Protein AF-A0A7Y5F8R1-F1 (afdb_monomer_lite)

Structure (mmCIF, N/CA/C/O backbone):
data_AF-A0A7Y5F8R1-F1
#
_entry.id   AF-A0A7Y5F8R1-F1
#
loop_
_atom_site.group_PDB
_atom_site.id
_atom_site.type_symbol
_atom_site.label_atom_id
_atom_site.label_alt_id
_atom_site.label_comp_id
_atom_site.label_asym_id
_atom_site.label_entity_id
_atom_site.label_seq_id
_atom_site.pdbx_PDB_ins_code
_atom_site.Cartn_x
_atom_site.Cartn_y
_atom_site.Cartn_z
_atom_site.occupancy
_atom_site.B_iso_or_equiv
_atom_site.auth_seq_id
_atom_site.auth_comp_id
_atom_site.auth_asym_id
_atom_site.auth_atom_id
_atom_site.pdbx_PDB_model_num
ATOM 1 N N . MET A 1 1 ? 12.893 7.578 -18.648 1.00 50.91 1 MET A N 1
ATOM 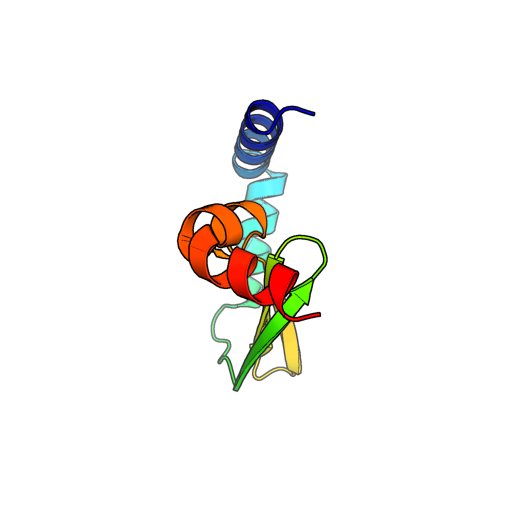2 C CA . MET A 1 1 ? 13.482 8.262 -17.467 1.00 50.91 1 MET A CA 1
ATOM 3 C C . MET A 1 1 ? 14.354 7.255 -16.728 1.00 50.91 1 MET A C 1
ATOM 5 O O . MET A 1 1 ? 13.943 6.108 -16.668 1.00 50.91 1 MET A O 1
ATOM 9 N N . SER A 1 2 ? 15.543 7.611 -16.217 1.00 58.59 2 SER A N 1
ATOM 10 C CA . SER A 1 2 ? 16.375 6.637 -15.482 1.00 58.59 2 SER A CA 1
ATOM 11 C C . SER A 1 2 ? 15.831 6.400 -14.067 1.00 58.59 2 SER A C 1
ATOM 13 O O . SER A 1 2 ? 15.449 7.354 -13.384 1.00 58.59 2 SER A O 1
ATOM 15 N N . ALA A 1 3 ? 15.844 5.148 -13.599 1.00 57.50 3 ALA A N 1
ATOM 16 C CA . ALA A 1 3 ? 15.392 4.759 -12.256 1.00 57.50 3 ALA A CA 1
ATOM 17 C C . ALA A 1 3 ? 16.095 5.552 -11.131 1.00 57.50 3 ALA A C 1
ATOM 19 O O . ALA A 1 3 ? 15.483 5.937 -10.136 1.00 57.50 3 ALA A O 1
ATOM 20 N N . SER A 1 4 ? 17.367 5.909 -11.340 1.00 62.06 4 SER A N 1
ATOM 21 C CA . SER A 1 4 ? 18.171 6.712 -10.409 1.00 62.06 4 SER A CA 1
ATOM 22 C C . SER A 1 4 ? 17.656 8.138 -10.191 1.00 62.06 4 SER A C 1
ATOM 24 O O . SER A 1 4 ? 17.862 8.709 -9.119 1.00 62.06 4 SER A O 1
ATOM 26 N N . ARG A 1 5 ? 16.998 8.730 -11.194 1.00 54.34 5 ARG A N 1
ATOM 27 C CA . ARG A 1 5 ? 16.401 10.066 -11.091 1.00 54.34 5 ARG A CA 1
ATOM 28 C C . ARG A 1 5 ? 15.064 9.999 -10.356 1.00 54.34 5 ARG A C 1
ATOM 30 O O . ARG A 1 5 ? 14.861 10.778 -9.435 1.00 54.34 5 ARG A O 1
ATOM 37 N N . CYS A 1 6 ? 14.249 8.988 -10.665 1.00 60.00 6 CYS A N 1
ATOM 38 C CA . CYS A 1 6 ? 12.993 8.712 -9.965 1.00 60.00 6 CYS A CA 1
ATOM 39 C C . CYS A 1 6 ? 13.212 8.555 -8.447 1.00 60.00 6 CYS A C 1
ATOM 41 O O . CYS A 1 6 ? 12.597 9.259 -7.657 1.00 60.00 6 CYS A O 1
ATOM 43 N N . LEU A 1 7 ? 14.199 7.750 -8.032 1.00 65.12 7 LEU A N 1
ATOM 44 C CA . LEU A 1 7 ? 14.538 7.563 -6.614 1.00 65.12 7 LEU A CA 1
ATOM 45 C C . LEU A 1 7 ? 14.968 8.857 -5.902 1.00 65.12 7 LEU A C 1
ATOM 47 O O . LEU A 1 7 ? 14.681 9.042 -4.717 1.00 65.12 7 LEU A O 1
ATOM 51 N N . LYS A 1 8 ? 15.680 9.756 -6.593 1.00 71.25 8 LYS A N 1
ATOM 52 C CA . LYS A 1 8 ? 16.067 11.059 -6.028 1.00 71.25 8 LYS A CA 1
ATOM 53 C C . LYS A 1 8 ? 14.853 11.962 -5.842 1.00 71.25 8 LYS A C 1
ATOM 55 O O . LYS A 1 8 ? 14.734 12.576 -4.783 1.00 71.25 8 LYS A O 1
ATOM 60 N N . ASP A 1 9 ? 13.961 11.991 -6.825 1.00 78.44 9 ASP A N 1
ATOM 61 C CA . ASP A 1 9 ? 12.747 12.806 -6.804 1.00 78.44 9 ASP A CA 1
ATOM 62 C C . ASP A 1 9 ? 11.772 12.307 -5.720 1.00 78.44 9 ASP A C 1
ATOM 64 O O . ASP A 1 9 ? 11.280 13.103 -4.921 1.00 78.44 9 ASP A O 1
ATOM 68 N N . THR A 1 10 ? 11.605 10.988 -5.570 1.00 76.94 10 THR A N 1
ATOM 69 C CA . THR A 1 10 ? 10.826 10.386 -4.474 1.00 76.94 10 THR A CA 1
ATOM 70 C C . THR A 1 10 ? 11.427 10.709 -3.108 1.00 76.94 10 THR A C 1
ATOM 72 O O . THR A 1 10 ? 10.710 11.114 -2.196 1.00 76.94 10 THR A O 1
ATOM 75 N N . ARG A 1 11 ? 12.753 10.604 -2.933 1.00 79.94 11 ARG A N 1
ATOM 76 C CA . ARG A 1 11 ? 13.399 10.983 -1.661 1.00 79.94 11 ARG A CA 1
ATOM 77 C C . ARG A 1 11 ? 13.234 12.468 -1.352 1.00 79.94 11 ARG A C 1
ATOM 79 O O . ARG A 1 11 ? 13.069 12.818 -0.186 1.00 79.94 11 ARG A O 1
ATOM 86 N N . ALA A 1 12 ? 13.307 13.331 -2.363 1.00 83.88 12 ALA A N 1
ATOM 87 C CA . ALA A 1 12 ? 13.059 14.758 -2.202 1.00 83.88 12 ALA A CA 1
ATOM 88 C C . ALA A 1 12 ? 11.608 15.021 -1.774 1.00 83.88 12 ALA A C 1
ATOM 90 O O . ALA A 1 12 ? 11.396 15.735 -0.796 1.00 83.88 12 ALA A O 1
ATOM 91 N N . PHE A 1 13 ? 10.635 14.371 -2.419 1.00 85.88 13 PHE A N 1
ATOM 92 C CA . PHE A 1 13 ? 9.220 14.445 -2.051 1.00 85.88 13 PHE A CA 1
ATOM 93 C C . PHE A 1 13 ? 8.980 14.008 -0.600 1.00 85.88 13 PHE A C 1
ATOM 95 O O . PHE A 1 13 ? 8.429 14.775 0.186 1.00 85.88 13 PHE A O 1
ATOM 102 N N . MET A 1 14 ? 9.486 12.836 -0.205 1.00 84.62 14 MET A N 1
ATOM 103 C CA . MET A 1 14 ? 9.327 12.294 1.154 1.00 84.62 14 MET A CA 1
ATOM 104 C C . MET A 1 14 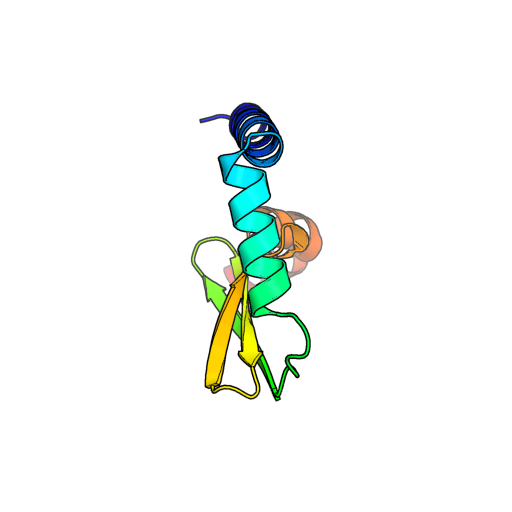? 9.966 13.177 2.238 1.00 84.62 14 MET A C 1
ATOM 106 O O . MET A 1 14 ? 9.549 13.155 3.393 1.00 84.62 14 MET A O 1
ATOM 110 N N . ARG A 1 15 ? 10.981 13.975 1.881 1.00 87.81 15 ARG A N 1
ATOM 111 C CA . ARG A 1 15 ? 11.608 14.970 2.770 1.00 87.81 15 ARG A CA 1
ATOM 112 C C . ARG A 1 15 ? 10.916 16.334 2.732 1.00 87.81 15 ARG A C 1
ATOM 114 O O . ARG A 1 15 ? 11.240 17.189 3.559 1.00 87.81 15 ARG A O 1
ATOM 121 N N . GLY A 1 16 ? 10.003 16.563 1.796 1.00 91.75 16 GLY A N 1
ATOM 122 C CA . GLY A 1 16 ? 9.178 17.763 1.722 1.00 91.75 16 GLY A CA 1
ATOM 123 C C . GLY A 1 16 ? 8.082 17.778 2.788 1.00 91.75 16 GLY A C 1
ATOM 124 O O . GLY A 1 16 ? 7.805 16.773 3.442 1.00 91.75 16 GLY A O 1
ATOM 125 N N . SER A 1 17 ? 7.450 18.936 2.977 1.00 92.44 17 SER A N 1
ATOM 126 C CA . SER A 1 17 ? 6.254 19.060 3.822 1.00 92.44 17 SER A CA 1
ATOM 127 C C . SER A 1 17 ? 5.105 18.198 3.302 1.00 92.44 17 SER A C 1
ATOM 129 O O . SER A 1 17 ? 4.440 17.539 4.092 1.00 92.44 17 SER A O 1
ATOM 131 N N . GLU A 1 18 ? 4.919 18.159 1.983 1.00 89.00 18 GLU A N 1
ATOM 132 C CA . GLU A 1 18 ? 3.870 17.375 1.326 1.00 89.00 18 GLU A CA 1
ATOM 133 C C . GLU A 1 18 ? 4.057 15.870 1.533 1.00 89.00 18 GLU A C 1
ATOM 135 O O . GLU A 1 18 ? 3.125 15.193 1.959 1.00 89.00 18 GLU A O 1
ATOM 140 N N . GLY A 1 19 ? 5.268 15.344 1.313 1.00 87.19 19 GLY A N 1
ATOM 141 C CA . GLY A 1 19 ? 5.540 13.924 1.533 1.00 87.19 19 GLY A CA 1
ATOM 142 C C . GLY A 1 19 ? 5.399 13.512 2.996 1.00 87.19 19 GLY A C 1
ATOM 143 O O . GLY A 1 19 ? 4.849 12.451 3.275 1.00 87.19 19 GLY A O 1
ATOM 144 N N . ARG A 1 20 ? 5.810 14.363 3.947 1.00 89.81 20 ARG A N 1
ATOM 145 C CA . ARG A 1 20 ? 5.570 14.107 5.378 1.00 89.81 20 ARG A CA 1
ATOM 146 C C . ARG A 1 20 ? 4.082 14.065 5.718 1.00 89.81 20 ARG A C 1
ATOM 148 O O . ARG A 1 20 ? 3.651 13.106 6.346 1.00 89.81 20 ARG A O 1
ATOM 155 N N . ALA A 1 21 ? 3.308 15.049 5.262 1.00 88.88 21 ALA A N 1
ATOM 156 C 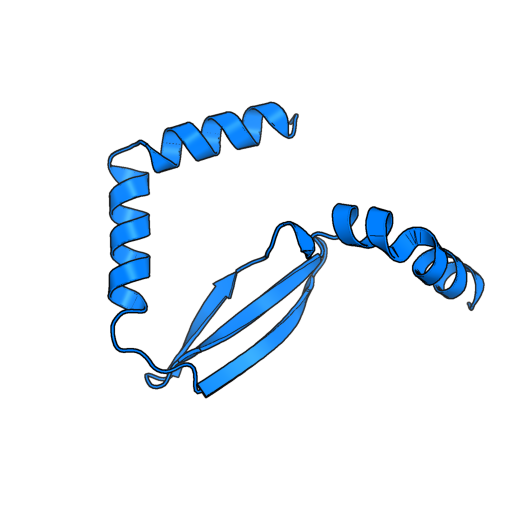CA . ALA A 1 21 ? 1.864 15.089 5.491 1.00 88.88 21 ALA A CA 1
ATOM 157 C C . ALA A 1 21 ? 1.154 13.872 4.873 1.00 88.88 21 ALA A C 1
ATOM 159 O O . ALA A 1 21 ? 0.235 13.314 5.469 1.00 88.88 21 ALA A O 1
ATOM 160 N N . TRP A 1 22 ? 1.613 13.420 3.703 1.00 85.06 22 TRP A N 1
ATOM 161 C CA . TRP A 1 22 ? 1.112 12.198 3.082 1.00 85.06 22 TRP A CA 1
ATOM 162 C C . TRP A 1 22 ? 1.392 10.959 3.947 1.00 85.06 22 TRP A C 1
ATOM 164 O O . TRP A 1 22 ? 0.475 10.184 4.211 1.00 85.06 22 TRP A O 1
ATOM 174 N N . VAL A 1 23 ? 2.625 10.797 4.450 1.00 86.38 23 VAL A N 1
ATOM 175 C CA . VAL A 1 23 ? 2.987 9.683 5.349 1.00 86.38 23 VAL A CA 1
ATOM 176 C C . VAL A 1 23 ? 2.169 9.716 6.637 1.00 86.38 23 VAL A C 1
ATOM 178 O O . VAL A 1 23 ? 1.662 8.679 7.058 1.00 86.38 23 VAL A O 1
ATOM 181 N N . GLU A 1 24 ? 2.018 10.886 7.254 1.00 87.75 24 GLU A N 1
ATOM 182 C CA . GLU A 1 24 ? 1.189 11.064 8.450 1.00 87.75 24 GLU A CA 1
ATOM 183 C C . GLU A 1 24 ? -0.269 10.671 8.181 1.00 87.75 24 GLU A C 1
ATOM 185 O O . GLU A 1 24 ? -0.872 9.965 8.988 1.00 87.75 24 GLU A O 1
ATOM 190 N N . GLY A 1 25 ? -0.810 11.041 7.017 1.00 85.38 25 GLY A N 1
ATOM 191 C CA . GLY A 1 25 ? -2.147 10.637 6.585 1.00 85.38 25 GLY A CA 1
ATOM 192 C C . GLY A 1 25 ? -2.297 9.121 6.455 1.00 85.38 25 GLY A C 1
ATOM 193 O O . GLY A 1 25 ? -3.267 8.559 6.958 1.00 85.38 25 GLY A O 1
ATOM 194 N N . VAL A 1 26 ? -1.320 8.439 5.846 1.00 83.69 26 VAL A N 1
ATOM 195 C CA . VAL A 1 26 ? -1.313 6.968 5.748 1.00 83.69 26 VAL A CA 1
ATOM 196 C C . VAL A 1 26 ? -1.206 6.327 7.135 1.00 83.69 26 VAL A C 1
ATOM 198 O O . VAL A 1 26 ? -1.933 5.381 7.435 1.00 83.69 26 VAL A O 1
ATOM 201 N N . GLN A 1 27 ? -0.337 6.845 8.005 1.00 85.00 27 GLN A N 1
ATOM 202 C CA . GLN A 1 27 ? -0.181 6.334 9.367 1.00 85.00 27 GLN A CA 1
ATOM 203 C C . GLN A 1 27 ? -1.464 6.471 10.182 1.00 85.00 27 GLN A C 1
ATOM 205 O O . GLN A 1 27 ? -1.845 5.522 10.860 1.00 85.00 27 GLN A O 1
ATOM 210 N N . GLU A 1 28 ? -2.127 7.624 10.118 1.00 86.12 28 GLU A N 1
ATOM 211 C CA . GLU A 1 28 ? -3.389 7.855 10.820 1.00 86.12 28 GLU A CA 1
ATOM 212 C C . GLU A 1 28 ? -4.509 6.982 10.249 1.00 86.12 28 GLU A C 1
ATOM 214 O O . GLU A 1 28 ? -5.260 6.367 11.001 1.00 86.12 28 GLU A O 1
ATOM 219 N N . HIS A 1 29 ? -4.572 6.848 8.923 1.00 81.31 29 HIS A N 1
ATOM 220 C CA . HIS A 1 29 ? -5.544 5.992 8.248 1.00 81.31 29 HIS A CA 1
ATOM 221 C C . HIS A 1 29 ? -5.444 4.527 8.698 1.00 81.31 29 HIS A C 1
ATOM 223 O O . HIS A 1 29 ? -6.465 3.873 8.915 1.00 81.31 29 HIS A O 1
ATOM 229 N N . LEU A 1 30 ? -4.222 4.025 8.900 1.00 83.19 30 LEU A N 1
ATOM 230 C CA . LEU A 1 30 ? -3.963 2.656 9.351 1.00 83.19 30 LEU A CA 1
ATOM 231 C C . LEU A 1 30 ? -3.982 2.497 10.884 1.00 83.19 30 LEU A C 1
ATOM 233 O O . LEU A 1 30 ? -4.017 1.371 11.386 1.00 83.19 30 LEU A O 1
ATOM 237 N N . ARG A 1 31 ? -3.955 3.590 11.656 1.00 86.81 31 ARG A N 1
ATOM 238 C CA . ARG A 1 31 ? -3.822 3.546 13.118 1.00 86.81 31 ARG A CA 1
ATOM 239 C C . ARG A 1 31 ? -5.041 2.895 13.766 1.00 86.81 31 ARG A C 1
ATOM 241 O O . ARG A 1 31 ? -6.177 3.311 13.570 1.00 86.81 31 ARG A O 1
ATOM 248 N N . GLY A 1 32 ? -4.787 1.872 14.584 1.00 85.44 32 GLY A N 1
ATOM 249 C CA . GLY A 1 32 ? -5.837 1.144 15.301 1.00 85.44 32 GLY A CA 1
ATOM 250 C C . GLY A 1 32 ? -6.768 0.331 14.396 1.00 85.44 32 GLY A C 1
ATOM 251 O O . GLY A 1 32 ? -7.788 -0.154 14.878 1.00 85.44 32 GLY A O 1
ATOM 252 N N . ARG A 1 33 ? -6.434 0.182 13.107 1.00 88.06 33 ARG A N 1
ATOM 253 C CA . ARG A 1 33 ? -7.184 -0.651 12.163 1.00 88.06 33 ARG A CA 1
ATOM 254 C C . ARG A 1 33 ? -6.693 -2.084 12.206 1.00 88.06 33 ARG A C 1
ATOM 256 O O . ARG A 1 33 ? -5.492 -2.342 12.281 1.00 88.06 33 ARG A O 1
ATOM 263 N N . THR A 1 34 ? -7.629 -3.015 12.085 1.00 92.25 34 THR A N 1
ATOM 264 C CA . THR A 1 34 ? -7.317 -4.435 11.926 1.00 92.25 34 THR A CA 1
ATOM 265 C C . THR A 1 34 ? -7.423 -4.831 10.459 1.00 92.25 34 THR A C 1
ATOM 267 O O . THR A 1 34 ? -8.414 -4.533 9.791 1.00 92.25 34 THR A O 1
ATOM 270 N N . ILE A 1 35 ? -6.414 -5.541 9.954 1.00 92.38 35 ILE A N 1
ATOM 271 C CA . ILE A 1 35 ? -6.454 -6.137 8.616 1.00 92.38 35 ILE A CA 1
ATOM 272 C C . ILE A 1 35 ? -7.349 -7.378 8.679 1.00 92.38 35 ILE A C 1
ATOM 274 O O . ILE A 1 35 ? -7.030 -8.343 9.368 1.00 92.38 35 ILE A O 1
ATOM 278 N N . GLN A 1 36 ? -8.462 -7.369 7.948 1.00 95.19 36 GLN A N 1
ATOM 279 C CA . GLN A 1 36 ? -9.373 -8.513 7.860 1.00 95.19 36 GLN A CA 1
ATOM 280 C C . GLN A 1 36 ? -8.977 -9.489 6.755 1.00 95.19 36 GLN A C 1
ATOM 282 O O . GLN A 1 36 ? -9.201 -10.693 6.868 1.00 95.19 36 GLN A O 1
ATOM 287 N N . ARG A 1 37 ? -8.422 -8.970 5.655 1.00 94.44 37 ARG A N 1
ATOM 288 C CA . ARG A 1 37 ? -8.041 -9.780 4.498 1.00 94.44 37 ARG A CA 1
ATOM 289 C C . ARG A 1 37 ? -6.887 -9.143 3.742 1.00 94.44 37 ARG A C 1
ATOM 291 O O . ARG A 1 37 ? -6.859 -7.932 3.550 1.00 94.44 37 ARG A O 1
ATOM 298 N N . VAL A 1 38 ? -5.995 -9.990 3.242 1.00 93.38 38 VAL A N 1
ATOM 299 C CA . VAL A 1 38 ? -4.947 -9.623 2.285 1.00 93.38 38 VAL A CA 1
ATOM 300 C C . VAL A 1 38 ? -5.259 -10.285 0.943 1.00 93.38 38 VAL A C 1
ATOM 302 O O . VAL A 1 38 ? -5.695 -11.440 0.902 1.00 93.38 38 VAL A O 1
ATOM 305 N N . ARG A 1 39 ? -5.082 -9.555 -0.159 1.00 94.75 39 ARG A N 1
ATOM 306 C CA . ARG A 1 39 ? -5.217 -10.069 -1.526 1.00 94.75 39 ARG A CA 1
ATOM 307 C C . ARG A 1 39 ? -4.000 -9.674 -2.352 1.00 94.75 39 ARG A C 1
ATOM 309 O O . ARG A 1 39 ? -3.580 -8.525 -2.308 1.00 94.75 39 ARG A O 1
ATOM 316 N N . PHE A 1 40 ? -3.516 -10.611 -3.156 1.00 92.38 40 PHE A N 1
ATOM 317 C CA . PHE A 1 40 ? -2.480 -10.377 -4.155 1.00 92.38 40 PHE A CA 1
ATOM 318 C C . PHE A 1 40 ? -3.116 -10.367 -5.544 1.00 92.38 40 PHE A C 1
ATOM 320 O O . PHE A 1 40 ? -3.961 -11.215 -5.843 1.00 92.38 40 PHE A O 1
ATOM 327 N N . THR A 1 41 ? -2.755 -9.388 -6.370 1.00 92.38 41 THR A N 1
ATOM 328 C CA . THR A 1 41 ? -3.276 -9.248 -7.736 1.00 92.38 41 THR A CA 1
ATOM 329 C C . THR A 1 41 ? -2.121 -8.985 -8.687 1.00 92.38 41 THR A C 1
ATOM 331 O O . THR A 1 41 ? -1.337 -8.068 -8.458 1.00 92.38 41 THR A O 1
ATOM 334 N N . ALA A 1 42 ? -2.018 -9.788 -9.746 1.00 89.00 42 ALA A N 1
ATOM 335 C CA . ALA A 1 42 ? -1.064 -9.544 -10.819 1.00 89.00 42 ALA A CA 1
ATOM 336 C C .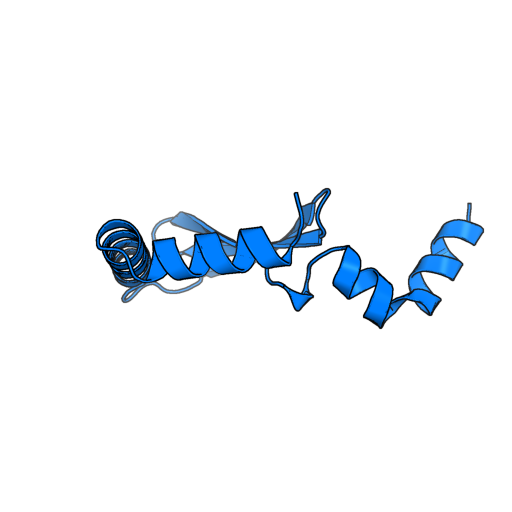 ALA A 1 42 ? -1.442 -8.263 -11.578 1.00 89.00 42 ALA A C 1
ATOM 338 O O . ALA A 1 42 ? -2.619 -8.000 -11.830 1.00 89.00 42 ALA A O 1
ATOM 339 N N . THR A 1 43 ? -0.436 -7.475 -11.925 1.00 87.44 43 THR A N 1
ATOM 340 C CA . THR A 1 43 ? -0.531 -6.222 -12.675 1.00 87.44 43 THR A CA 1
ATOM 341 C C . THR A 1 43 ? 0.557 -6.203 -13.742 1.00 87.44 43 THR A C 1
ATOM 343 O O . THR A 1 43 ? 1.493 -7.001 -13.680 1.00 87.44 43 THR A O 1
ATOM 346 N N . ASP A 1 44 ? 0.492 -5.245 -14.663 1.00 83.88 44 ASP A N 1
ATOM 347 C CA . ASP A 1 44 ? 1.501 -5.085 -15.720 1.00 83.88 44 ASP A CA 1
ATOM 348 C C . ASP A 1 44 ? 2.924 -4.847 -15.175 1.00 83.88 44 ASP A C 1
ATOM 350 O O . ASP A 1 44 ? 3.900 -5.097 -15.872 1.00 83.88 44 ASP A O 1
ATOM 354 N N . ASN A 1 45 ? 3.050 -4.391 -13.923 1.00 81.81 45 ASN A N 1
ATOM 355 C CA . ASN A 1 45 ? 4.325 -4.018 -13.305 1.00 81.81 45 ASN A CA 1
ATOM 356 C C . ASN A 1 45 ? 4.791 -4.988 -12.206 1.00 81.81 45 ASN A C 1
ATOM 358 O O . ASN A 1 45 ? 5.832 -4.747 -11.595 1.00 81.81 45 ASN A O 1
ATOM 362 N N . GLY A 1 46 ? 4.042 -6.059 -11.926 1.00 87.75 46 GLY A N 1
ATOM 363 C CA . GLY A 1 46 ? 4.338 -6.990 -10.832 1.00 87.75 46 GLY A CA 1
ATOM 364 C C . GLY A 1 46 ? 3.096 -7.397 -10.043 1.00 87.75 46 GLY A C 1
ATOM 365 O O . GLY A 1 46 ? 1.984 -7.403 -10.573 1.00 87.75 46 GLY A O 1
ATOM 366 N N . ILE A 1 47 ? 3.260 -7.733 -8.765 1.00 87.69 47 ILE A N 1
ATOM 367 C CA . ILE A 1 47 ? 2.163 -8.157 -7.886 1.00 87.69 47 ILE A CA 1
ATOM 368 C C . ILE A 1 47 ? 1.811 -7.032 -6.910 1.00 87.69 47 ILE A C 1
ATOM 370 O O . ILE A 1 47 ? 2.610 -6.647 -6.059 1.00 87.69 47 ILE A O 1
ATOM 374 N N . ALA A 1 48 ? 0.574 -6.542 -6.989 1.00 91.38 48 ALA A N 1
ATOM 375 C CA . ALA A 1 48 ? 0.032 -5.593 -6.027 1.00 91.38 48 ALA A CA 1
ATOM 376 C C . ALA A 1 48 ? -0.557 -6.320 -4.809 1.00 91.38 48 ALA A C 1
ATOM 378 O O . ALA A 1 48 ? -1.302 -7.298 -4.948 1.00 91.38 48 ALA A O 1
ATOM 379 N N . THR A 1 49 ? -0.289 -5.782 -3.623 1.00 92.88 49 THR A N 1
ATOM 380 C CA . THR A 1 49 ? -0.857 -6.221 -2.347 1.00 92.88 49 THR A CA 1
ATOM 381 C C . THR A 1 49 ? -1.987 -5.281 -1.943 1.00 92.88 49 THR A C 1
ATOM 383 O O . THR A 1 49 ? -1.818 -4.065 -1.887 1.00 92.88 49 THR A O 1
ATOM 386 N N . THR A 1 5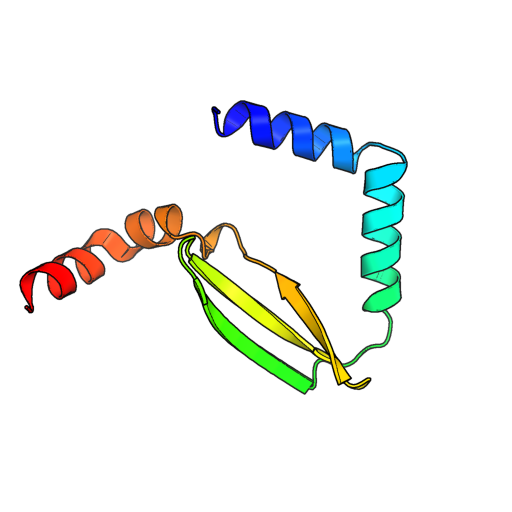0 ? -3.155 -5.839 -1.635 1.00 93.81 50 THR A N 1
ATOM 387 C CA . THR A 1 50 ? -4.322 -5.101 -1.145 1.00 93.81 50 THR A CA 1
ATOM 388 C C . THR A 1 50 ? -4.686 -5.567 0.258 1.00 93.81 50 THR A C 1
ATOM 390 O O . THR A 1 50 ? -4.941 -6.752 0.482 1.00 93.81 50 THR A O 1
ATOM 393 N N . LEU A 1 51 ? -4.746 -4.625 1.195 1.00 93.19 51 LEU A N 1
ATOM 394 C CA . LEU A 1 51 ? -5.235 -4.809 2.555 1.00 93.19 51 LEU A CA 1
ATOM 395 C C . LEU A 1 51 ? -6.698 -4.375 2.616 1.00 93.19 51 LEU A C 1
ATOM 397 O O . LEU A 1 51 ? -7.024 -3.252 2.239 1.00 93.19 51 LEU A O 1
ATOM 401 N N . HIS A 1 52 ? -7.567 -5.246 3.112 1.00 93.31 52 HIS A N 1
ATOM 402 C CA . HIS A 1 52 ? -8.944 -4.918 3.462 1.00 93.31 52 HIS A CA 1
ATOM 403 C C . HIS A 1 52 ? -9.026 -4.710 4.973 1.00 93.31 52 HIS A C 1
ATOM 405 O O . HIS A 1 52 ? -8.702 -5.621 5.742 1.00 93.31 52 HIS A O 1
ATOM 411 N N . LEU A 1 53 ? -9.439 -3.516 5.383 1.00 93.38 53 LEU A N 1
ATOM 412 C CA . LEU A 1 53 ? -9.500 -3.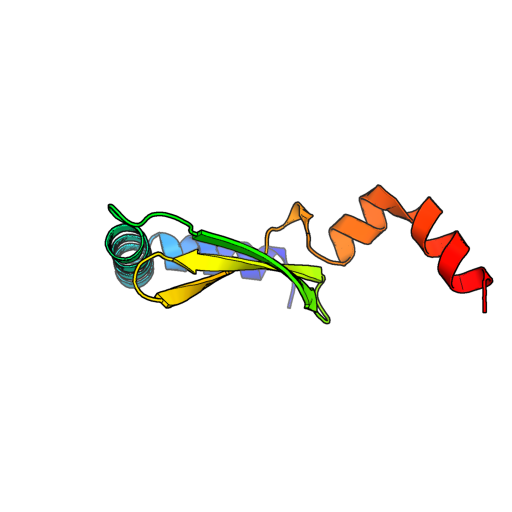098 6.779 1.00 93.38 53 LEU A CA 1
ATOM 413 C C . LEU A 1 53 ? -10.890 -3.360 7.377 1.00 93.38 53 LEU A C 1
ATOM 415 O O . LEU A 1 53 ? -11.882 -3.536 6.667 1.00 93.38 53 LEU A O 1
ATOM 419 N N . ASP A 1 54 ? -10.967 -3.374 8.703 1.00 92.38 54 ASP A N 1
ATOM 420 C CA . ASP A 1 54 ? -12.201 -3.587 9.469 1.00 92.38 54 ASP A CA 1
ATOM 421 C C . ASP A 1 54 ? -13.307 -2.550 9.233 1.00 92.38 54 ASP A C 1
ATOM 423 O O . ASP A 1 54 ? -14.495 -2.860 9.351 1.00 92.38 54 ASP A O 1
ATOM 427 N N . ASN A 1 55 ? -12.934 -1.343 8.825 1.00 88.75 55 ASN A N 1
ATOM 428 C CA . ASN A 1 55 ? -13.843 -0.270 8.442 1.00 88.75 55 ASN A CA 1
ATOM 429 C C . ASN A 1 55 ? -14.327 -0.357 6.981 1.00 88.75 55 ASN A C 1
ATOM 431 O O . ASN A 1 55 ? -15.002 0.562 6.518 1.00 88.75 55 ASN A O 1
ATOM 435 N N . LYS A 1 56 ? -14.030 -1.462 6.279 1.00 88.25 56 LYS A N 1
ATOM 436 C CA . LYS A 1 56 ? -14.341 -1.717 4.859 1.00 88.25 56 LYS A CA 1
ATOM 437 C C . LYS A 1 56 ? -13.515 -0.903 3.858 1.00 88.25 56 LYS A C 1
ATOM 439 O O . LYS A 1 56 ? -13.755 -1.027 2.657 1.00 88.25 56 LYS A O 1
ATOM 444 N N . GLU A 1 57 ? -12.550 -0.110 4.312 1.00 89.56 57 GLU A N 1
ATOM 445 C CA . GLU A 1 57 ? -11.615 0.570 3.419 1.00 89.56 57 GLU A CA 1
ATOM 446 C C . GLU A 1 57 ? -10.553 -0.404 2.893 1.00 89.56 57 GLU A C 1
ATOM 448 O O . GLU A 1 57 ? -10.298 -1.473 3.462 1.00 89.56 57 GLU A O 1
ATOM 453 N N . THR A 1 58 ? -9.942 -0.033 1.768 1.00 90.88 58 THR A N 1
ATOM 454 C CA . THR A 1 58 ? -8.896 -0.824 1.122 1.00 90.88 58 THR A CA 1
ATOM 455 C C . THR A 1 58 ? -7.651 0.007 0.898 1.00 90.88 58 THR A C 1
ATOM 457 O O . THR A 1 58 ? -7.726 1.077 0.298 1.00 90.88 58 THR A O 1
ATOM 460 N N . TYR A 1 59 ? -6.507 -0.533 1.300 1.00 88.56 59 TYR A N 1
ATOM 461 C CA . TYR A 1 59 ? -5.201 0.054 1.043 1.00 88.56 59 TYR A CA 1
ATOM 462 C C . TYR A 1 59 ? -4.428 -0.839 0.075 1.00 88.56 59 TYR A C 1
ATOM 464 O O . TYR A 1 59 ? -4.274 -2.033 0.328 1.00 88.56 59 TYR A O 1
ATOM 472 N N . GLN A 1 60 ? -3.957 -0.284 -1.040 1.00 90.00 60 GLN A N 1
ATOM 473 C CA . GLN A 1 60 ? -3.199 -1.023 -2.047 1.00 90.00 60 GLN A CA 1
ATOM 474 C C . GLN A 1 60 ? -1.793 -0.448 -2.175 1.00 90.00 60 GLN A C 1
ATOM 476 O O . GLN A 1 60 ? -1.615 0.765 -2.244 1.00 90.00 60 GLN A O 1
ATOM 481 N N . PHE A 1 61 ? -0.804 -1.331 -2.236 1.00 86.81 61 PHE A N 1
ATOM 482 C CA . PHE A 1 61 ? 0.591 -0.978 -2.460 1.00 86.81 61 PHE A CA 1
ATOM 483 C C . PHE A 1 61 ? 1.298 -2.082 -3.251 1.00 86.81 61 PHE A C 1
ATOM 485 O O . PHE A 1 61 ? 0.777 -3.188 -3.402 1.00 86.81 61 PHE A O 1
ATOM 492 N N . MET A 1 62 ? 2.483 -1.775 -3.768 1.00 84.50 62 MET A N 1
ATOM 493 C CA . MET A 1 62 ? 3.328 -2.713 -4.503 1.00 84.50 62 MET A CA 1
ATOM 494 C C . MET A 1 62 ? 4.722 -2.677 -3.881 1.00 84.50 62 MET A C 1
ATOM 496 O O . MET A 1 62 ? 5.267 -1.593 -3.678 1.00 84.50 62 MET A O 1
ATOM 500 N N . ASP A 1 63 ? 5.239 -3.847 -3.516 1.00 83.12 63 ASP A N 1
ATOM 501 C CA . ASP A 1 63 ? 6.574 -3.995 -2.932 1.00 83.12 63 ASP A CA 1
ATOM 502 C C . ASP A 1 63 ? 7.627 -4.055 -4.049 1.00 83.12 63 ASP A C 1
ATOM 504 O O . ASP A 1 63 ? 7.341 -4.577 -5.128 1.00 83.12 63 ASP A O 1
ATOM 508 N N . GLU A 1 64 ? 8.834 -3.544 -3.799 1.00 79.69 64 GLU A N 1
ATOM 509 C CA . GLU A 1 64 ? 9.948 -3.593 -4.754 1.00 79.69 64 GLU A CA 1
ATOM 510 C C . GLU A 1 64 ? 10.356 -5.042 -5.072 1.00 79.69 64 GLU A C 1
ATOM 512 O O . GLU A 1 64 ? 10.702 -5.352 -6.215 1.00 79.69 64 GLU A O 1
ATOM 517 N N . GLU A 1 65 ? 10.246 -5.948 -4.095 1.00 79.69 65 GLU A N 1
ATOM 518 C CA . GLU A 1 65 ? 10.506 -7.385 -4.285 1.00 79.69 65 GLU A CA 1
ATOM 519 C C . GLU A 1 65 ? 9.471 -8.062 -5.192 1.00 79.69 65 GLU A C 1
ATOM 521 O O . GLU A 1 65 ? 9.746 -9.086 -5.811 1.00 79.69 65 GLU A O 1
ATOM 526 N N . LEU A 1 66 ? 8.281 -7.469 -5.295 1.00 81.50 66 LEU A N 1
ATOM 527 C CA . LEU A 1 66 ? 7.169 -7.975 -6.093 1.00 81.50 66 LEU A CA 1
ATOM 528 C C . LEU A 1 66 ? 7.038 -7.269 -7.447 1.00 81.50 66 LEU A C 1
ATOM 530 O O . LEU A 1 66 ? 6.068 -7.518 -8.169 1.00 81.50 66 LEU A O 1
ATOM 534 N N . LEU A 1 67 ? 7.989 -6.400 -7.802 1.00 84.88 67 LEU A N 1
ATOM 535 C CA . LEU A 1 67 ? 8.078 -5.815 -9.136 1.00 84.88 67 LEU A CA 1
ATOM 536 C C . LEU A 1 67 ? 8.455 -6.875 -10.164 1.00 84.88 67 LEU A C 1
ATOM 538 O O . LEU A 1 67 ? 9.241 -7.777 -9.888 1.00 84.88 67 LEU A O 1
ATOM 542 N N . LEU A 1 68 ? 7.920 -6.728 -11.373 1.00 81.00 68 LEU A N 1
ATOM 543 C CA . LEU A 1 68 ? 8.108 -7.687 -12.456 1.00 81.00 68 LEU A CA 1
ATOM 544 C C . LEU A 1 68 ? 9.594 -7.936 -12.759 1.00 81.00 68 LEU A C 1
ATOM 546 O O . LEU A 1 68 ? 10.001 -9.091 -12.843 1.00 81.00 68 LEU A O 1
ATOM 550 N N . ASP A 1 69 ? 10.399 -6.876 -12.849 1.00 80.38 69 ASP A N 1
ATOM 551 C CA . ASP A 1 69 ? 11.844 -6.978 -13.098 1.00 80.38 69 ASP A CA 1
ATOM 552 C C . ASP A 1 69 ? 12.549 -7.786 -11.996 1.00 80.38 69 ASP A C 1
ATOM 554 O O . ASP A 1 69 ? 13.299 -8.717 -12.282 1.00 80.38 69 ASP A O 1
ATOM 558 N N . THR A 1 70 ? 12.238 -7.495 -10.728 1.00 79.44 70 THR A N 1
ATOM 559 C CA . THR A 1 70 ? 12.797 -8.214 -9.575 1.00 79.44 70 THR A CA 1
ATOM 560 C C . THR A 1 70 ? 12.385 -9.687 -9.575 1.00 79.44 70 THR A C 1
ATOM 562 O O . THR A 1 70 ? 13.211 -10.566 -9.329 1.00 79.44 70 THR A O 1
ATOM 565 N N . LEU A 1 71 ? 11.119 -9.973 -9.891 1.00 80.88 71 LEU A N 1
ATOM 566 C CA . LEU A 1 71 ? 10.598 -11.336 -9.979 1.00 80.88 71 LEU A CA 1
ATOM 567 C C . LEU A 1 71 ? 11.268 -12.123 -11.113 1.00 80.88 71 LEU A C 1
ATOM 569 O O . LEU A 1 71 ? 11.598 -13.295 -10.920 1.00 80.88 71 LEU A O 1
ATOM 573 N N . TYR A 1 72 ? 11.511 -11.497 -12.268 1.00 81.00 72 TYR A N 1
ATOM 574 C CA . TYR A 1 72 ? 12.265 -12.117 -13.357 1.00 81.00 72 TYR A CA 1
ATOM 575 C C . TYR A 1 72 ? 13.707 -12.407 -12.955 1.00 81.00 72 TYR A C 1
ATOM 577 O O . TYR A 1 72 ? 14.181 -13.512 -13.203 1.00 81.00 72 TYR A O 1
ATOM 585 N N . ASP A 1 73 ? 14.393 -11.477 -12.295 1.00 80.94 73 ASP A N 1
ATOM 586 C CA . ASP A 1 73 ? 15.771 -11.694 -11.853 1.00 80.94 73 ASP A CA 1
ATOM 587 C C . ASP A 1 73 ? 15.867 -12.852 -10.844 1.00 80.94 73 ASP A C 1
ATOM 589 O O . ASP A 1 73 ? 16.726 -13.730 -10.971 1.00 80.94 73 ASP A O 1
ATOM 593 N N . GLN A 1 74 ? 14.949 -12.904 -9.873 1.00 79.25 74 GLN A N 1
ATOM 594 C CA . GLN A 1 74 ? 14.943 -13.917 -8.811 1.00 79.25 74 GLN A CA 1
ATOM 595 C C . GLN A 1 74 ? 14.470 -15.299 -9.279 1.00 79.25 74 GLN A C 1
ATOM 597 O O . GLN A 1 74 ? 14.946 -16.321 -8.780 1.00 79.25 74 GLN A O 1
ATOM 602 N N . HIS A 1 75 ? 13.537 -15.349 -10.231 1.00 76.19 75 HIS A N 1
ATOM 603 C CA . HIS A 1 75 ? 12.866 -16.583 -10.647 1.00 76.19 75 HIS A CA 1
ATOM 604 C C . HIS A 1 75 ? 13.017 -16.888 -12.140 1.00 76.19 75 HIS A C 1
ATOM 606 O O . HIS A 1 75 ? 12.262 -17.697 -12.676 1.00 76.19 75 HIS A O 1
ATOM 612 N N . SER A 1 76 ? 14.000 -16.284 -12.811 1.00 65.50 76 SER A N 1
ATOM 613 C CA . SER A 1 76 ? 14.257 -16.405 -14.256 1.00 65.50 76 SER A CA 1
ATOM 614 C C . SER A 1 76 ? 14.126 -17.835 -14.790 1.00 65.50 76 SER A C 1
ATOM 616 O O . SER A 1 76 ? 13.469 -18.050 -15.805 1.00 65.50 76 SER A O 1
ATOM 618 N N . ALA A 1 77 ? 14.662 -18.839 -14.089 1.00 59.59 77 ALA A N 1
ATOM 619 C CA . ALA A 1 77 ? 14.553 -20.246 -14.491 1.00 59.59 77 ALA A CA 1
ATOM 620 C C . ALA A 1 77 ? 13.102 -20.773 -14.569 1.00 59.59 77 ALA A C 1
ATOM 622 O O . ALA A 1 77 ? 12.799 -21.607 -15.419 1.00 59.59 77 ALA A O 1
ATOM 623 N N . PHE A 1 78 ? 12.206 -20.288 -13.708 1.00 59.69 78 PHE A N 1
ATOM 624 C CA . PHE A 1 78 ? 10.794 -20.679 -13.673 1.00 59.69 78 PHE A CA 1
ATOM 625 C C . PHE A 1 78 ? 9.992 -20.014 -14.802 1.00 59.69 78 PHE A C 1
ATOM 627 O O . PHE A 1 78 ? 9.159 -20.656 -15.438 1.00 59.69 78 PHE A O 1
ATOM 634 N N . PHE A 1 79 ? 10.284 -18.746 -15.106 1.00 56.94 79 PHE A N 1
ATOM 635 C CA . PHE A 1 79 ? 9.621 -18.020 -16.192 1.00 56.94 79 PHE A CA 1
ATOM 636 C C . PHE A 1 79 ? 10.038 -18.519 -17.583 1.00 56.94 79 PHE A C 1
ATOM 638 O O . PHE A 1 79 ? 9.178 -18.670 -18.448 1.00 56.94 79 PHE A O 1
ATOM 645 N N . TRP A 1 80 ? 11.310 -18.891 -17.777 1.00 57.12 80 TRP A N 1
ATOM 646 C CA . TRP A 1 80 ? 11.766 -19.523 -19.024 1.00 57.12 80 TRP A CA 1
ATOM 647 C C . TRP A 1 80 ? 11.037 -20.840 -19.333 1.00 57.12 80 TRP A C 1
ATOM 649 O O . TRP A 1 80 ? 10.836 -21.166 -20.500 1.00 57.12 80 TRP A O 1
ATOM 659 N N . GLN A 1 81 ? 10.621 -21.608 -18.321 1.00 56.06 81 GLN A N 1
ATOM 660 C CA . GLN A 1 81 ? 9.870 -22.851 -18.538 1.00 56.06 81 GLN A CA 1
ATOM 661 C C . GLN A 1 81 ? 8.416 -22.608 -18.957 1.00 56.06 81 GLN A C 1
ATOM 663 O O . GLN A 1 81 ? 7.890 -23.383 -19.749 1.00 56.06 81 GLN A O 1
ATOM 668 N N . LEU A 1 82 ? 7.778 -21.543 -18.465 1.00 55.94 82 LEU A N 1
ATOM 669 C CA . LEU A 1 82 ? 6.404 -21.192 -18.838 1.00 55.94 82 LEU A CA 1
ATOM 670 C C . LEU A 1 82 ? 6.310 -20.633 -20.262 1.00 55.94 82 LEU A C 1
ATOM 672 O O . LEU A 1 82 ? 5.358 -20.954 -20.968 1.00 55.94 82 LEU A O 1
ATOM 676 N N . ASP A 1 83 ? 7.313 -19.873 -20.701 1.00 52.47 83 ASP A N 1
ATOM 677 C CA . ASP A 1 83 ? 7.361 -19.296 -22.054 1.00 52.47 83 ASP A CA 1
ATOM 678 C C . ASP A 1 83 ? 7.630 -20.356 -23.146 1.00 52.47 83 ASP A C 1
ATOM 680 O O . ASP A 1 83 ? 7.307 -20.160 -24.310 1.00 52.47 83 ASP A O 1
ATOM 684 N N . ASN A 1 84 ? 8.175 -21.520 -22.767 1.00 52.00 84 ASN A N 1
ATOM 685 C CA . ASN A 1 84 ? 8.387 -22.672 -23.658 1.00 52.00 84 ASN A CA 1
ATOM 686 C C . ASN A 1 84 ? 7.304 -23.763 -23.517 1.00 52.00 84 ASN A C 1
ATOM 688 O O . ASN A 1 84 ? 7.440 -24.840 -24.100 1.00 52.00 84 ASN A O 1
ATOM 692 N N . ALA A 1 85 ? 6.262 -23.525 -22.713 1.00 52.62 85 ALA A N 1
ATOM 693 C CA . ALA A 1 85 ? 5.181 -24.482 -22.465 1.00 52.62 85 ALA A CA 1
ATOM 694 C C . ALA A 1 85 ? 3.920 -24.236 -23.321 1.00 52.62 85 ALA A C 1
ATOM 696 O O . ALA A 1 85 ? 2.941 -24.969 -23.155 1.00 52.62 85 ALA A O 1
ATOM 697 N N . PHE A 1 86 ? 3.945 -23.252 -24.229 1.00 45.72 86 PHE A N 1
ATOM 698 C CA . PHE A 1 86 ? 2.872 -22.944 -25.182 1.00 45.72 86 PHE A CA 1
ATOM 699 C C . PHE A 1 86 ? 3.379 -22.903 -26.624 1.00 45.72 86 PHE A C 1
ATOM 701 O O . PHE A 1 86 ? 4.404 -22.234 -26.875 1.00 45.72 86 PHE A O 1
#

pLDDT: mean 80.28, std 13.15, range [45.72, 95.19]

Radius of gyration: 17.04 Å; chains: 1; bounding box: 32×44×40 Å

Secondary structure (DSSP, 8-state):
--HHHHHHHHHHHHHSHHHHHHHHHHHHHHTTPPEEEEEEEEETTEEEEEEEETTS-EEEEEEEEEEHHHHHHHHHHHHHHHHT--

Foldseek 3Di:
DDPVVVVVVVVVCCPDPNVVVVVVVVCVVPPPWDFPDWDWDQDPFFIKIWTQTPVRDIDIDADPCRTPVNCCVVPVVVVVVVVVPD

Sequence (86 aa):
MSASRCLKDTRAFMRGSEGRAWVEGVQEHLRGRTIQRVRFTATDNGIATTLHLDNKETYQFMDEELLLDTLYDQHSAFFWQLDNAF